Protein AF-A0A662SF39-F1 (afdb_monomer_lite)

Structure (mmCIF, N/CA/C/O backbone):
data_AF-A0A662SF39-F1
#
_entry.id   AF-A0A662SF39-F1
#
loop_
_atom_site.group_PDB
_atom_site.id
_atom_site.type_symbol
_atom_site.label_atom_id
_atom_site.label_alt_id
_atom_site.label_comp_id
_atom_site.label_asym_id
_atom_site.label_entity_id
_atom_site.label_seq_id
_atom_site.pdbx_PDB_ins_code
_atom_site.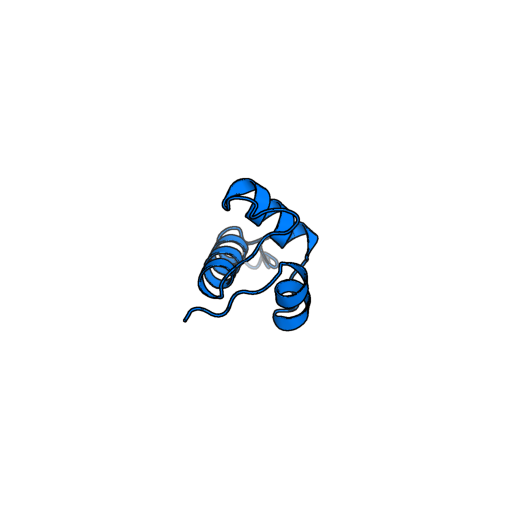Cartn_x
_atom_site.C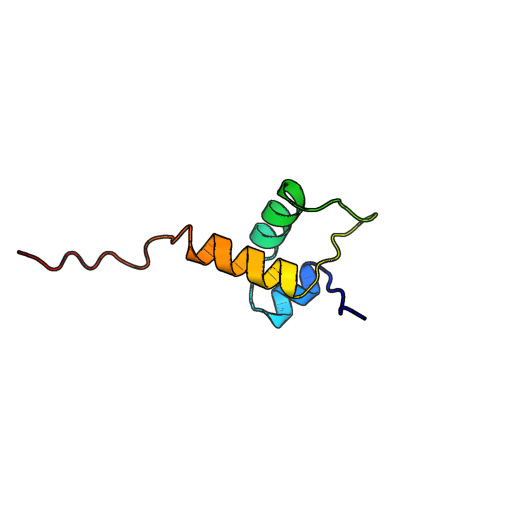artn_y
_atom_site.Cartn_z
_atom_site.occupancy
_atom_site.B_iso_or_equiv
_atom_site.auth_seq_id
_atom_site.auth_comp_id
_atom_site.auth_asym_id
_atom_site.auth_atom_id
_atom_site.pdbx_PDB_model_num
ATOM 1 N N . MET A 1 1 ? -15.014 -11.764 1.016 1.00 54.25 1 MET A N 1
ATOM 2 C CA . MET A 1 1 ? -14.593 -10.563 1.763 1.00 54.25 1 MET A CA 1
ATOM 3 C C . MET A 1 1 ? -13.161 -10.302 1.373 1.00 54.25 1 MET A C 1
ATOM 5 O O . MET A 1 1 ? -12.318 -11.134 1.687 1.00 54.25 1 MET A O 1
ATOM 9 N N . ASP A 1 2 ? -12.907 -9.221 0.646 1.00 71.19 2 ASP A N 1
ATOM 10 C CA . ASP A 1 2 ? -11.545 -8.790 0.350 1.00 71.19 2 ASP A CA 1
ATOM 11 C C . ASP A 1 2 ? -10.813 -8.445 1.640 1.00 71.19 2 ASP A C 1
ATOM 13 O O . ASP A 1 2 ? -11.355 -7.780 2.529 1.00 71.19 2 ASP A O 1
ATOM 17 N N . LYS A 1 3 ? -9.581 -8.936 1.760 1.00 82.25 3 LYS A N 1
ATOM 18 C CA . LYS A 1 3 ? -8.735 -8.633 2.905 1.00 82.25 3 LYS A CA 1
ATOM 19 C C . LYS A 1 3 ? -8.203 -7.210 2.748 1.00 82.25 3 LYS A C 1
ATOM 21 O O . LYS A 1 3 ? -7.596 -6.868 1.734 1.00 82.25 3 LYS A O 1
ATOM 26 N N . LEU A 1 4 ? -8.479 -6.382 3.751 1.00 84.88 4 LEU A N 1
ATOM 27 C CA . LEU A 1 4 ? -7.988 -5.013 3.831 1.00 84.88 4 LEU A CA 1
ATOM 28 C C . LEU A 1 4 ? -6.675 -4.995 4.606 1.00 84.88 4 LEU A C 1
ATOM 30 O O . LEU A 1 4 ? -6.556 -5.628 5.653 1.00 84.88 4 LEU A O 1
ATOM 34 N N . TYR A 1 5 ? -5.723 -4.236 4.088 1.00 85.12 5 TYR A N 1
ATOM 35 C CA . TYR A 1 5 ? -4.411 -4.013 4.664 1.00 85.12 5 TYR A CA 1
ATOM 36 C C . TYR A 1 5 ? -4.222 -2.519 4.881 1.00 85.12 5 TYR A C 1
ATOM 38 O O . TYR A 1 5 ? -4.583 -1.696 4.036 1.00 85.12 5 TYR A O 1
ATOM 46 N N . THR A 1 6 ? -3.615 -2.149 5.996 1.00 88.62 6 THR A N 1
ATOM 47 C CA . THR A 1 6 ? -3.038 -0.812 6.135 1.00 88.62 6 THR A CA 1
ATOM 48 C C . THR A 1 6 ? -1.810 -0.675 5.233 1.00 88.62 6 THR A C 1
ATOM 50 O O . THR A 1 6 ? -1.175 -1.664 4.855 1.00 88.62 6 THR A O 1
ATOM 53 N N . LEU A 1 7 ? -1.408 0.562 4.918 1.00 88.19 7 LEU A N 1
ATOM 54 C CA . LEU A 1 7 ? -0.165 0.790 4.164 1.00 88.19 7 LEU A CA 1
ATOM 55 C C . LEU A 1 7 ? 1.054 0.167 4.854 1.00 88.19 7 LEU A C 1
ATOM 57 O O . LEU A 1 7 ? 1.990 -0.257 4.180 1.00 88.19 7 LEU A O 1
ATOM 61 N N . ARG A 1 8 ? 1.045 0.125 6.193 1.00 89.31 8 ARG A N 1
ATOM 62 C CA . ARG A 1 8 ? 2.125 -0.457 6.988 1.00 89.31 8 ARG A CA 1
ATOM 63 C C . ARG A 1 8 ? 2.175 -1.971 6.842 1.00 89.31 8 ARG A C 1
ATOM 65 O O . ARG A 1 8 ? 3.233 -2.490 6.509 1.00 89.31 8 ARG A O 1
ATOM 72 N N . GLU A 1 9 ? 1.042 -2.649 7.009 1.00 90.31 9 GLU A N 1
ATOM 73 C CA . GLU A 1 9 ? 0.965 -4.102 6.817 1.00 90.31 9 GLU A CA 1
ATOM 74 C C . GLU A 1 9 ? 1.374 -4.497 5.402 1.00 90.31 9 GLU A C 1
ATOM 76 O O . GLU A 1 9 ? 2.141 -5.436 5.219 1.00 90.31 9 GLU A O 1
ATOM 81 N N . ALA A 1 10 ? 0.921 -3.745 4.400 1.00 88.12 10 ALA A N 1
ATOM 82 C CA . ALA A 1 10 ? 1.309 -3.998 3.024 1.00 88.12 10 ALA A CA 1
ATOM 83 C C . ALA A 1 10 ? 2.806 -3.751 2.772 1.00 88.12 10 ALA A C 1
ATOM 85 O O . ALA A 1 10 ? 3.452 -4.504 2.048 1.00 88.12 10 ALA A O 1
ATOM 86 N N . SER A 1 11 ? 3.379 -2.710 3.378 1.00 88.75 11 SER A N 1
ATOM 87 C CA . SER A 1 11 ? 4.818 -2.441 3.305 1.00 88.75 11 SER A CA 1
ATOM 88 C C . SER A 1 11 ? 5.634 -3.591 3.903 1.00 88.75 11 SER A C 1
ATOM 90 O O . SER A 1 11 ? 6.599 -4.025 3.279 1.00 88.75 11 SER A O 1
ATOM 92 N N . GLU A 1 12 ? 5.219 -4.121 5.056 1.00 90.12 12 GLU A N 1
ATOM 93 C CA . GLU A 1 12 ? 5.906 -5.215 5.752 1.00 90.12 12 GLU A CA 1
ATOM 94 C C . GLU A 1 12 ? 5.724 -6.568 5.044 1.00 90.12 12 GLU A C 1
ATOM 96 O O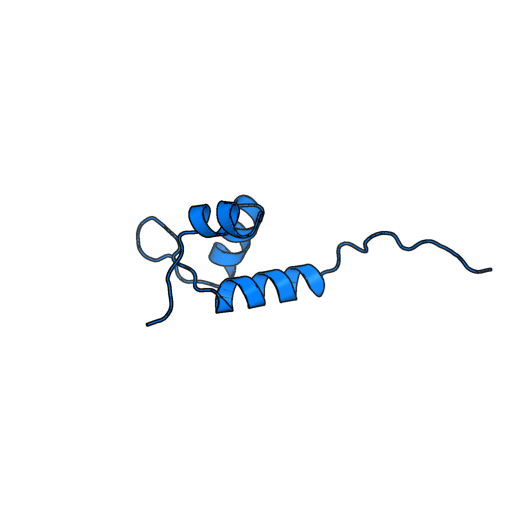 . GLU A 1 12 ? 6.699 -7.291 4.853 1.00 90.12 12 GLU A O 1
ATOM 101 N N . GLN A 1 13 ? 4.508 -6.904 4.601 1.00 88.44 13 GLN A N 1
ATOM 102 C CA . GLN A 1 13 ? 4.217 -8.193 3.958 1.00 88.44 13 GLN A CA 1
ATOM 103 C C . GLN A 1 13 ? 4.804 -8.314 2.553 1.00 88.44 13 GLN A C 1
ATOM 105 O O . GLN A 1 13 ? 5.298 -9.377 2.182 1.00 88.44 13 GLN A O 1
ATOM 110 N N . PHE A 1 14 ? 4.757 -7.235 1.773 1.00 83.44 14 PHE A N 1
ATOM 111 C CA . PHE A 1 14 ? 5.185 -7.241 0.372 1.00 83.44 14 PHE A CA 1
ATOM 112 C C . PHE A 1 14 ? 6.572 -6.611 0.183 1.00 83.44 14 PHE A C 1
ATOM 114 O O . PHE A 1 14 ? 7.037 -6.463 -0.946 1.00 83.44 14 PHE A O 1
ATOM 121 N N . ASN A 1 15 ? 7.245 -6.244 1.282 1.00 84.31 15 ASN A N 1
ATOM 122 C CA . ASN A 1 15 ? 8.549 -5.578 1.289 1.00 84.31 15 ASN A CA 1
ATOM 123 C C . ASN A 1 15 ? 8.587 -4.336 0.372 1.00 84.31 15 ASN A C 1
ATOM 125 O O . ASN A 1 15 ? 9.532 -4.106 -0.389 1.00 84.31 15 ASN A O 1
ATOM 129 N N . LEU A 1 16 ? 7.512 -3.546 0.411 1.00 83.69 16 LEU A N 1
ATOM 130 C CA . LEU A 1 16 ? 7.332 -2.352 -0.413 1.00 83.69 16 LEU A CA 1
ATOM 131 C C . LEU A 1 16 ? 7.677 -1.092 0.375 1.00 83.69 16 LEU A C 1
ATOM 133 O O . LEU A 1 16 ? 7.478 -1.020 1.585 1.00 83.69 16 LEU A O 1
ATOM 137 N N . SER A 1 17 ? 8.129 -0.043 -0.315 1.00 87.62 17 SER A N 1
ATOM 138 C CA . SER A 1 17 ? 8.366 1.253 0.327 1.00 87.62 17 SER A CA 1
ATOM 139 C C . SER A 1 17 ? 7.051 1.883 0.789 1.00 87.62 17 SER A C 1
ATOM 141 O O . SER A 1 17 ? 6.214 2.268 -0.035 1.00 87.62 17 SER A O 1
ATOM 143 N N . LEU A 1 18 ? 6.905 2.057 2.107 1.00 87.25 18 LEU A N 1
ATOM 144 C CA . LEU A 1 18 ? 5.761 2.731 2.727 1.00 87.25 18 LEU A CA 1
ATOM 145 C C . LEU A 1 18 ? 5.534 4.134 2.148 1.00 87.25 18 LEU A C 1
ATOM 147 O O . LEU A 1 18 ? 4.398 4.555 1.936 1.00 87.25 18 LEU A O 1
ATOM 151 N N . TRP A 1 19 ? 6.618 4.857 1.853 1.00 86.62 19 TRP A N 1
ATOM 152 C CA . TRP A 1 19 ? 6.544 6.192 1.262 1.00 86.62 19 TRP A CA 1
ATOM 153 C C . TRP A 1 19 ? 5.950 6.161 -0.151 1.00 86.62 19 TRP A C 1
ATOM 155 O O . TRP A 1 19 ? 5.057 6.951 -0.464 1.00 86.62 19 TRP A O 1
ATOM 165 N N . SER A 1 20 ? 6.390 5.217 -0.988 1.00 85.50 20 SER A N 1
ATOM 166 C CA . SER A 1 20 ? 5.865 5.050 -2.347 1.00 85.50 20 SER A CA 1
ATOM 167 C C . SER A 1 20 ? 4.399 4.617 -2.335 1.00 85.50 20 SER A C 1
ATOM 169 O O . SER A 1 20 ? 3.599 5.159 -3.098 1.00 85.50 20 SER A O 1
ATOM 171 N N . LEU A 1 21 ? 4.035 3.694 -1.438 1.00 86.12 21 LEU A N 1
ATOM 172 C CA . LEU A 1 21 ? 2.650 3.268 -1.230 1.00 86.12 21 LEU A CA 1
ATOM 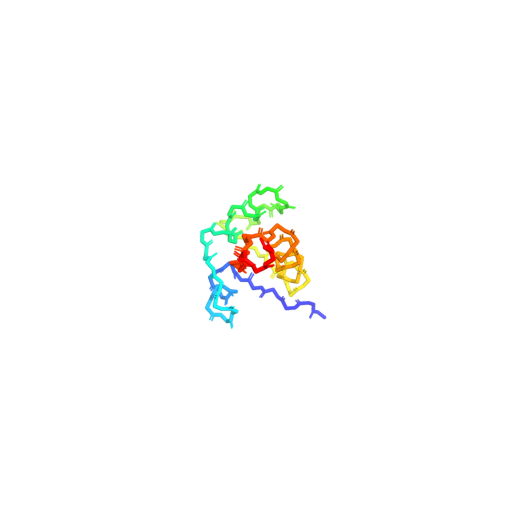173 C C . LEU A 1 21 ? 1.764 4.444 -0.811 1.00 86.12 21 LEU A C 1
ATOM 175 O O . LEU A 1 21 ? 0.709 4.657 -1.402 1.00 86.12 21 LEU A O 1
ATOM 179 N N . ARG A 1 22 ? 2.219 5.269 0.139 1.00 86.19 22 ARG A N 1
ATOM 180 C CA . ARG A 1 22 ? 1.484 6.461 0.578 1.00 86.19 22 ARG A CA 1
ATOM 181 C C . ARG A 1 22 ? 1.289 7.472 -0.548 1.00 86.19 22 ARG A C 1
ATOM 183 O O . ARG A 1 22 ? 0.176 7.949 -0.736 1.00 86.19 22 ARG A O 1
ATOM 190 N N . LYS A 1 23 ? 2.334 7.773 -1.325 1.00 85.44 23 LYS A N 1
ATOM 191 C CA . LYS A 1 23 ? 2.239 8.681 -2.481 1.00 85.44 23 LYS A CA 1
ATOM 192 C C . LYS A 1 23 ? 1.274 8.171 -3.547 1.00 85.44 23 LYS A C 1
ATOM 194 O O . LYS A 1 23 ? 0.563 8.956 -4.173 1.00 85.44 23 LYS A O 1
ATOM 199 N N . PHE A 1 24 ? 1.270 6.863 -3.777 1.00 82.75 24 PHE A N 1
ATOM 200 C CA . PHE A 1 24 ? 0.351 6.241 -4.716 1.00 82.75 24 PHE A CA 1
ATOM 201 C C . PHE A 1 24 ? -1.090 6.291 -4.213 1.00 82.75 24 PHE A C 1
ATOM 203 O O . PHE A 1 24 ? -1.983 6.639 -4.986 1.00 82.75 24 PHE A O 1
ATOM 210 N N . ALA A 1 25 ? -1.288 6.006 -2.925 1.00 82.88 25 ALA A N 1
ATOM 211 C CA . ALA A 1 25 ? -2.574 6.086 -2.254 1.00 82.88 25 ALA A CA 1
ATOM 212 C C . ALA A 1 25 ? -3.141 7.507 -2.287 1.00 82.88 25 ALA A C 1
ATOM 214 O O . ALA A 1 25 ? -4.256 7.692 -2.750 1.00 82.88 25 ALA A O 1
ATOM 215 N N . GLU A 1 26 ? -2.341 8.520 -1.941 1.00 83.25 26 GLU A N 1
ATOM 216 C CA . GLU A 1 26 ? -2.717 9.943 -2.015 1.00 83.25 26 GLU A CA 1
ATOM 217 C C . GLU A 1 26 ? -3.199 10.370 -3.411 1.00 83.25 26 GLU A C 1
ATOM 219 O O . GLU A 1 26 ? -4.015 11.280 -3.533 1.00 83.25 26 GLU A O 1
ATOM 224 N N . LYS A 1 27 ? -2.692 9.730 -4.471 1.00 79.44 27 LYS A N 1
ATOM 225 C CA . LYS A 1 27 ? -3.010 10.073 -5.862 1.00 79.44 27 LYS A CA 1
ATOM 226 C C . LYS A 1 27 ? -4.186 9.283 -6.445 1.00 79.44 27 LYS A C 1
ATOM 228 O O . LYS A 1 27 ? -4.802 9.760 -7.392 1.00 79.44 27 LYS A O 1
ATOM 233 N N . ASN A 1 28 ? -4.453 8.072 -5.955 1.00 75.44 28 ASN A N 1
ATOM 234 C CA . ASN A 1 28 ? -5.395 7.141 -6.593 1.00 75.44 28 ASN A CA 1
ATOM 235 C C . ASN A 1 28 ? -6.535 6.677 -5.686 1.00 75.44 28 ASN A C 1
ATOM 237 O O . ASN A 1 28 ? -7.535 6.189 -6.205 1.00 75.44 28 ASN A O 1
ATOM 241 N N . TRP A 1 29 ? -6.399 6.798 -4.365 1.00 77.50 29 TRP A N 1
ATOM 242 C CA . TRP A 1 29 ? -7.331 6.215 -3.404 1.00 77.50 29 TRP A CA 1
ATOM 243 C C . TRP A 1 29 ? -7.845 7.261 -2.418 1.00 77.50 29 TRP A C 1
ATOM 245 O O . TRP A 1 29 ? -7.123 8.153 -1.973 1.00 77.50 29 TRP A O 1
ATOM 255 N N . ALA A 1 30 ? -9.121 7.138 -2.055 1.00 67.50 30 ALA A N 1
ATOM 256 C CA . ALA A 1 30 ? -9.729 7.999 -1.055 1.00 67.50 30 ALA A CA 1
ATOM 257 C C . ALA A 1 30 ? -9.216 7.621 0.341 1.00 67.50 30 ALA A C 1
ATOM 259 O O . ALA A 1 30 ? -9.292 6.466 0.767 1.00 67.50 30 ALA A O 1
ATOM 260 N N . LYS A 1 31 ? -8.696 8.609 1.071 1.00 69.81 31 LYS A N 1
ATOM 261 C CA . LYS A 1 31 ? -8.272 8.423 2.459 1.00 69.81 31 LYS A CA 1
ATOM 262 C C . LYS A 1 31 ? -9.478 8.021 3.308 1.00 69.81 31 LYS A C 1
ATOM 264 O O . LYS A 1 31 ? -10.468 8.747 3.353 1.00 69.81 31 LYS A O 1
ATOM 269 N N . THR A 1 32 ? -9.391 6.888 4.000 1.00 65.50 32 THR A N 1
ATOM 270 C CA . THR A 1 32 ? -10.484 6.403 4.852 1.00 65.50 32 THR A CA 1
ATOM 271 C C . THR A 1 32 ? -10.159 6.747 6.306 1.00 65.50 32 THR A C 1
ATOM 273 O O . THR A 1 32 ? -9.465 6.021 7.011 1.00 65.50 32 THR A O 1
ATOM 276 N N . GLY A 1 33 ? -10.607 7.919 6.761 1.00 73.31 33 GLY A N 1
ATOM 277 C CA . GLY A 1 33 ? -10.312 8.397 8.114 1.00 73.31 33 GLY A CA 1
ATOM 278 C C . GLY A 1 33 ? -8.838 8.783 8.304 1.00 73.31 33 GLY A C 1
ATOM 279 O O . GLY A 1 33 ? -8.337 9.699 7.646 1.00 73.31 33 GLY A O 1
ATOM 280 N N . ARG A 1 34 ? -8.143 8.139 9.253 1.00 71.50 34 ARG A N 1
ATOM 281 C CA . ARG A 1 34 ? -6.754 8.488 9.620 1.00 71.50 34 ARG A CA 1
ATOM 282 C C . ARG A 1 34 ? -5.698 7.761 8.782 1.00 71.50 34 ARG A C 1
ATOM 284 O O . ARG A 1 34 ? -4.596 8.292 8.659 1.00 71.50 34 ARG A O 1
ATOM 291 N N . ASP A 1 35 ? -6.063 6.642 8.161 1.00 71.94 35 ASP A N 1
ATOM 292 C CA . ASP A 1 35 ? -5.160 5.755 7.422 1.00 71.94 35 ASP A CA 1
ATOM 293 C C . ASP A 1 35 ? -5.676 5.448 6.004 1.00 71.94 35 ASP A C 1
ATOM 295 O O . ASP A 1 35 ? -6.796 5.820 5.640 1.00 71.94 35 ASP A O 1
ATOM 299 N N . TYR A 1 36 ? -4.846 4.800 5.186 1.00 79.56 36 TYR A N 1
ATOM 300 C CA . TYR A 1 36 ? -5.284 4.263 3.895 1.00 79.56 36 TYR A CA 1
ATOM 301 C C . TYR A 1 36 ? -5.436 2.751 4.021 1.00 79.56 36 TYR A C 1
ATOM 303 O O . TYR A 1 36 ? -4.474 2.047 4.332 1.00 79.56 36 TYR A O 1
ATOM 311 N N . LEU A 1 37 ? -6.649 2.271 3.762 1.00 83.56 37 LEU A N 1
ATOM 312 C CA . LEU A 1 37 ? -6.945 0.850 3.662 1.00 83.56 37 LEU A CA 1
ATOM 313 C C . LEU A 1 37 ? -6.868 0.442 2.195 1.00 83.56 37 LEU A C 1
ATOM 315 O O . LEU A 1 37 ? -7.491 1.063 1.334 1.00 83.56 37 LEU A O 1
ATOM 319 N N . ILE A 1 38 ? -6.072 -0.581 1.914 1.00 83.12 38 ILE A N 1
ATOM 320 C CA . ILE A 1 38 ? -5.803 -1.068 0.565 1.00 83.12 38 ILE A CA 1
ATOM 321 C C . ILE A 1 38 ? -6.042 -2.574 0.490 1.00 83.12 38 ILE A C 1
ATOM 323 O O . ILE A 1 38 ? -5.918 -3.279 1.485 1.00 83.12 38 ILE A O 1
ATOM 327 N N . THR A 1 39 ? -6.416 -3.068 -0.684 1.00 87.44 39 THR A N 1
ATOM 328 C CA . THR A 1 39 ? -6.640 -4.494 -0.955 1.00 87.44 39 THR A CA 1
ATOM 329 C C . THR A 1 39 ? -5.454 -5.080 -1.721 1.00 87.44 39 THR A C 1
AT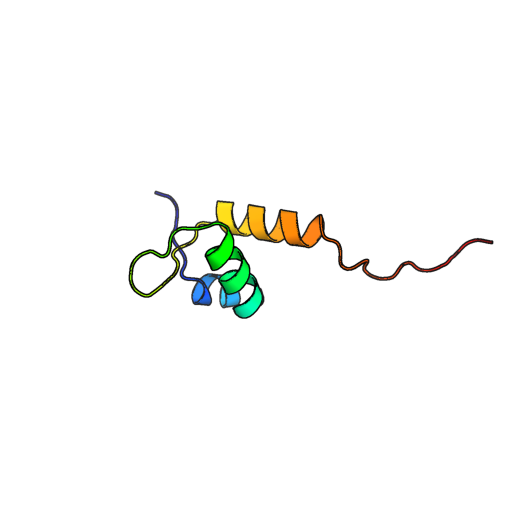OM 331 O O . THR A 1 39 ? -4.565 -4.353 -2.173 1.00 87.44 39 THR A O 1
ATOM 334 N N . GLU A 1 40 ? -5.440 -6.395 -1.924 1.00 84.06 40 GLU A N 1
ATOM 335 C CA . GLU A 1 40 ? -4.448 -7.032 -2.802 1.00 84.06 40 GLU A CA 1
ATOM 336 C C . GLU A 1 40 ? -4.520 -6.518 -4.247 1.00 84.06 40 GLU A C 1
ATOM 338 O O . GLU A 1 40 ? -3.482 -6.279 -4.859 1.00 84.06 40 GLU A O 1
ATOM 343 N N . GLU A 1 41 ? -5.710 -6.228 -4.781 1.00 84.31 41 GLU A N 1
ATOM 344 C CA . GLU A 1 41 ? -5.850 -5.646 -6.127 1.00 84.31 41 GLU A CA 1
ATOM 345 C C . GLU A 1 41 ? -5.140 -4.291 -6.258 1.00 84.31 41 GLU A C 1
ATOM 347 O O . GLU A 1 41 ? -4.486 -3.998 -7.262 1.00 84.31 41 GLU A O 1
ATOM 352 N N . HIS A 1 42 ? -5.212 -3.471 -5.211 1.00 84.06 42 HIS A N 1
ATOM 353 C CA . HIS A 1 42 ? -4.504 -2.198 -5.131 1.00 84.06 42 HIS A CA 1
ATOM 354 C C . HIS A 1 42 ? -2.980 -2.374 -5.136 1.00 84.06 42 HIS A C 1
ATOM 356 O O . HIS A 1 42 ? -2.271 -1.575 -5.756 1.00 84.06 42 HIS A O 1
ATOM 362 N N . LEU A 1 43 ? -2.476 -3.435 -4.504 1.00 83.12 43 LEU A N 1
ATOM 363 C CA . LEU A 1 43 ? -1.056 -3.784 -4.521 1.00 83.12 43 LEU A CA 1
ATOM 364 C C . LEU A 1 43 ? -0.607 -4.278 -5.892 1.00 83.12 43 L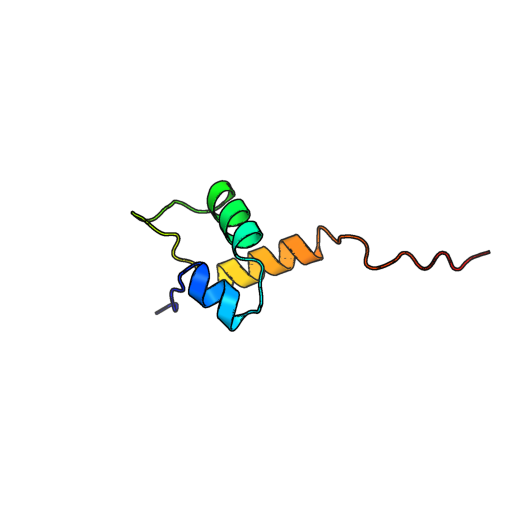EU A C 1
ATOM 366 O O . LEU A 1 43 ? 0.416 -3.814 -6.390 1.00 83.12 43 LEU A O 1
ATOM 370 N N . VAL A 1 44 ? -1.409 -5.114 -6.553 1.00 83.50 44 VAL A N 1
ATOM 371 C CA . VAL A 1 44 ? -1.144 -5.552 -7.930 1.00 83.50 44 VAL A CA 1
ATOM 372 C C . VAL A 1 44 ? -1.117 -4.354 -8.881 1.00 83.50 44 VAL A C 1
ATOM 374 O O . VAL A 1 44 ? -0.214 -4.242 -9.708 1.00 83.50 44 VAL A O 1
ATOM 377 N N . ALA A 1 45 ? -2.044 -3.402 -8.739 1.00 82.75 45 ALA A N 1
ATOM 378 C CA . ALA A 1 45 ? -2.048 -2.172 -9.531 1.00 82.75 45 ALA A CA 1
ATOM 379 C C . ALA A 1 45 ? -0.817 -1.287 -9.249 1.00 82.75 45 ALA A C 1
ATOM 381 O O . ALA A 1 45 ? -0.257 -0.680 -10.170 1.00 82.75 45 ALA A O 1
ATOM 382 N N . PHE A 1 46 ? -0.376 -1.219 -7.990 1.00 83.06 46 PHE A N 1
ATOM 383 C CA . PHE A 1 46 ? 0.839 -0.513 -7.584 1.00 83.06 46 PHE A CA 1
ATOM 384 C C . PHE A 1 46 ? 2.101 -1.160 -8.168 1.00 83.06 46 PHE A C 1
ATOM 386 O O . PHE A 1 46 ? 2.935 -0.458 -8.747 1.00 83.06 46 PHE A O 1
ATOM 393 N N . GLU A 1 47 ? 2.242 -2.481 -8.066 1.00 79.81 47 GLU A N 1
ATOM 394 C CA . GLU A 1 47 ? 3.350 -3.230 -8.660 1.00 79.81 47 GLU A CA 1
ATOM 395 C C . GLU A 1 47 ? 3.337 -3.124 -10.183 1.00 79.81 47 GLU A C 1
ATOM 397 O O . GLU A 1 47 ? 4.370 -2.831 -10.779 1.00 79.81 47 GLU A O 1
ATOM 402 N N . ALA A 1 48 ? 2.175 -3.267 -10.825 1.00 79.75 48 ALA A N 1
ATOM 403 C CA . ALA A 1 48 ? 2.030 -3.107 -12.267 1.00 79.75 48 ALA A CA 1
ATOM 404 C C . ALA A 1 48 ? 2.482 -1.716 -12.720 1.00 79.75 48 ALA A C 1
ATOM 406 O O . ALA A 1 48 ? 3.240 -1.603 -13.684 1.00 79.75 48 ALA A O 1
ATOM 407 N N . ARG A 1 49 ? 2.114 -0.645 -12.003 1.00 73.00 49 ARG A N 1
ATOM 408 C CA . ARG A 1 49 ? 2.602 0.707 -12.313 1.00 73.00 49 ARG A CA 1
ATOM 409 C C . ARG A 1 49 ? 4.094 0.880 -12.048 1.00 73.00 49 ARG A C 1
ATOM 411 O O . ARG A 1 49 ? 4.749 1.502 -12.875 1.00 73.00 49 ARG A O 1
ATOM 418 N N . ASN A 1 50 ? 4.644 0.324 -10.967 1.00 68.75 50 ASN A N 1
ATOM 419 C CA . ASN A 1 50 ? 6.094 0.362 -10.714 1.00 68.75 50 ASN A CA 1
ATOM 420 C C . ASN A 1 50 ? 6.896 -0.480 -11.717 1.00 68.75 50 ASN A C 1
ATOM 422 O O . ASN A 1 50 ? 8.047 -0.173 -12.002 1.00 68.75 50 ASN A O 1
ATOM 426 N N . LYS A 1 51 ? 6.299 -1.535 -12.273 1.00 64.75 51 LYS A N 1
ATOM 427 C CA . LYS A 1 51 ? 6.917 -2.386 -13.294 1.00 64.75 51 LYS A CA 1
ATOM 428 C C . LYS A 1 51 ? 6.809 -1.767 -14.691 1.00 64.75 51 LYS A C 1
ATOM 430 O O . LYS A 1 51 ? 7.727 -1.914 -15.491 1.00 64.75 51 LYS A O 1
ATOM 435 N N . THR A 1 52 ? 5.716 -1.050 -14.967 1.00 59.16 52 THR A N 1
ATOM 436 C CA . THR A 1 52 ? 5.483 -0.332 -16.235 1.00 59.16 52 THR A CA 1
ATOM 437 C C . THR A 1 52 ? 6.282 0.970 -16.296 1.00 59.16 52 THR A C 1
ATOM 439 O O . THR A 1 52 ? 6.915 1.259 -17.308 1.00 59.16 52 THR A O 1
ATOM 442 N N . ILE A 1 53 ? 6.340 1.726 -15.194 1.00 53.69 53 ILE A N 1
ATOM 443 C CA . ILE A 1 53 ? 7.342 2.776 -14.983 1.00 53.69 53 ILE A CA 1
ATOM 444 C C . ILE A 1 53 ? 8.600 2.075 -14.489 1.00 53.69 53 ILE A C 1
ATOM 446 O O . ILE A 1 53 ? 9.011 2.223 -13.342 1.00 53.69 53 ILE A O 1
ATOM 450 N N . GLY A 1 54 ? 9.197 1.251 -15.347 1.00 44.25 54 GLY A N 1
ATOM 451 C CA . GLY A 1 54 ? 10.520 0.739 -15.069 1.00 44.25 54 GLY A CA 1
ATOM 452 C C . GLY A 1 54 ? 11.422 1.933 -14.781 1.00 44.25 54 GLY A C 1
ATOM 453 O O . GLY A 1 54 ? 11.724 2.705 -15.686 1.00 44.25 54 GLY A O 1
ATOM 454 N N . TYR A 1 55 ? 11.912 2.068 -13.547 1.00 47.69 55 TYR A N 1
ATOM 455 C CA . TYR A 1 55 ? 13.306 2.464 -13.434 1.00 47.69 55 TYR A CA 1
ATOM 456 C C . TYR A 1 55 ? 14.041 1.417 -14.260 1.00 47.69 55 TYR A C 1
ATOM 458 O O . TYR A 1 55 ? 13.974 0.237 -13.898 1.00 47.69 55 TYR A O 1
ATOM 466 N N . PRO A 1 56 ? 14.617 1.782 -15.420 1.00 47.66 56 PRO A N 1
ATOM 467 C CA . PRO A 1 56 ? 15.272 0.814 -16.271 1.00 47.66 56 PRO A CA 1
ATOM 468 C C . PRO A 1 56 ? 16.338 0.141 -15.416 1.00 47.66 56 PRO A C 1
ATOM 470 O O . PRO A 1 56 ? 17.343 0.751 -15.053 1.00 47.66 56 PRO A O 1
ATOM 473 N N . LYS A 1 57 ? 16.077 -1.112 -15.040 1.00 46.22 57 LYS A N 1
ATOM 474 C CA . LYS A 1 57 ? 17.016 -1.970 -14.337 1.00 46.22 57 LYS A CA 1
ATOM 475 C C . LYS A 1 57 ? 18.127 -2.236 -15.342 1.00 46.22 57 LYS A C 1
ATOM 477 O O . LYS A 1 57 ? 17.998 -3.134 -16.157 1.00 46.22 57 LYS A O 1
ATOM 482 N N . GLY A 1 58 ? 19.123 -1.349 -15.358 1.00 50.31 58 GLY A N 1
ATOM 483 C CA . GLY A 1 58 ? 20.282 -1.363 -16.241 1.00 50.31 58 GLY A CA 1
ATOM 484 C C . GLY A 1 58 ? 19.956 -1.669 -17.703 1.00 50.31 58 GLY A C 1
ATOM 485 O O . GLY A 1 58 ? 19.942 -2.829 -18.109 1.00 50.31 58 GLY A O 1
ATOM 486 N N . ARG A 1 59 ? 19.871 -0.639 -18.556 1.00 47.44 59 ARG A N 1
ATOM 487 C CA . ARG A 1 59 ? 20.328 -0.836 -19.939 1.00 47.44 59 ARG A CA 1
ATOM 488 C C . ARG A 1 59 ? 21.794 -1.278 -19.846 1.00 47.44 59 ARG A C 1
ATOM 490 O O . ARG A 1 59 ? 22.683 -0.436 -19.756 1.00 47.44 59 ARG A O 1
ATOM 497 N N . LYS A 1 60 ? 22.065 -2.589 -19.864 1.00 54.16 60 LYS A N 1
ATOM 498 C CA . LYS A 1 60 ? 23.344 -3.075 -20.378 1.00 54.16 60 LYS A CA 1
ATOM 499 C C . LYS A 1 60 ? 23.385 -2.600 -21.822 1.00 54.16 60 LYS A C 1
ATOM 501 O O . LYS A 1 60 ? 22.658 -3.100 -22.675 1.00 54.16 60 LYS A O 1
ATOM 506 N N . ARG A 1 61 ? 24.180 -1.563 -22.058 1.00 51.53 61 ARG A N 1
ATOM 507 C CA . ARG A 1 61 ? 24.548 -1.083 -23.382 1.00 51.53 61 ARG A CA 1
ATOM 508 C C . ARG A 1 61 ? 25.477 -2.140 -23.986 1.00 51.53 61 ARG A C 1
ATOM 510 O O . ARG A 1 61 ? 26.686 -2.006 -23.908 1.00 51.53 61 ARG A O 1
ATOM 517 N N . ASN A 1 62 ? 24.896 -3.223 -24.496 1.00 54.69 62 ASN A N 1
ATOM 518 C CA . ASN A 1 62 ? 25.577 -4.169 -25.374 1.00 54.69 62 ASN A CA 1
ATOM 519 C C . ASN A 1 62 ? 25.030 -3.975 -26.790 1.00 54.69 62 ASN A C 1
ATOM 521 O O . ASN A 1 62 ? 23.823 -4.067 -27.004 1.00 54.69 62 ASN A O 1
ATOM 525 N N . GLY A 1 63 ? 25.937 -3.710 -27.727 1.00 57.31 63 GLY A N 1
ATOM 526 C CA . GLY A 1 63 ? 25.670 -3.423 -29.137 1.00 57.31 63 GLY A CA 1
ATOM 527 C C . GLY A 1 63 ? 26.115 -1.995 -29.450 1.00 57.31 63 GLY A C 1
ATOM 528 O O . GLY A 1 63 ? 25.520 -1.052 -28.939 1.00 57.31 63 GLY A O 1
ATOM 529 N N . LYS A 1 64 ? 27.156 -1.751 -30.239 1.00 45.22 64 LYS A N 1
ATOM 530 C CA . LYS A 1 64 ? 27.804 -2.560 -31.271 1.00 45.22 64 LYS A CA 1
ATOM 531 C C . LYS A 1 64 ? 29.177 -1.947 -31.541 1.00 45.22 64 LYS A C 1
ATOM 533 O O . LYS A 1 64 ? 29.275 -0.711 -31.359 1.00 45.22 64 LYS A O 1
#

Foldseek 3Di:
DFDKDWLVRCCVVVVNDSVLLVVLCVVPHDADPPTDIDGVVRVVVSVVVCVVPDPPPDPPPDDD

Radius of gyration: 14.73 Å; chains: 1; bounding box: 42×21×41 Å

pLDDT: mean 74.85, std 14.13, range [44.25, 90.31]

Secondary structure (DSSP, 8-state):
-PPPEEHHHHHHHTT--HHHHHHHHHHHS--BTTB-EE-HHHHHHHHHHHHHS---S-------

Sequence (64 aa):
MDKLYTLREASEQFNLSLWSLRKFAEKNWAKTGRDYLITEEHLVAFEARNKTIGYPKGRKRNGK